Protein AF-A0A848HUZ3-F1 (afdb_monomer_lite)

Secondary structure (DSSP, 8-state):
--HHHHHHHHHHHHHHHHHHHHHHHHHHHHHHHHHHHHHHHHHHHHHHHHHHHTT-GGGGSHHHHHHHHHHHHHHHHHH-HHHHHHHHHHHHTT--

Structure (mmCIF, N/CA/C/O backbone):
data_AF-A0A848HUZ3-F1
#
_entry.id   AF-A0A848HUZ3-F1
#
loop_
_atom_site.group_PDB
_atom_site.id
_atom_site.type_symbol
_atom_site.label_atom_id
_atom_site.label_alt_id
_atom_site.label_comp_id
_atom_site.label_asym_id
_atom_site.label_entity_id
_atom_site.label_seq_id
_atom_site.pdbx_PDB_ins_code
_atom_site.Cartn_x
_atom_site.Cartn_y
_atom_site.Cartn_z
_atom_site.occupancy
_atom_site.B_iso_or_equiv
_atom_site.auth_seq_id
_atom_site.auth_comp_id
_atom_site.auth_asym_id
_atom_site.auth_atom_id
_atom_site.pdbx_PDB_model_num
ATOM 1 N N . MET A 1 1 ? 30.310 -0.287 -43.121 1.00 52.06 1 MET A N 1
ATOM 2 C CA . MET A 1 1 ? 29.769 -0.416 -41.751 1.00 52.06 1 MET A CA 1
ATOM 3 C C . MET A 1 1 ? 29.349 -1.867 -41.580 1.00 52.06 1 MET A C 1
ATOM 5 O O . MET A 1 1 ? 28.521 -2.329 -42.356 1.00 52.06 1 MET A O 1
ATOM 9 N N . ASP A 1 2 ? 30.030 -2.614 -40.712 1.00 56.91 2 ASP A N 1
ATOM 10 C CA . ASP A 1 2 ? 29.907 -4.074 -40.636 1.00 56.91 2 ASP A CA 1
ATOM 11 C C . ASP A 1 2 ? 28.631 -4.488 -39.872 1.00 56.91 2 ASP A C 1
ATOM 13 O O . ASP A 1 2 ? 28.243 -3.863 -38.882 1.00 56.91 2 ASP A O 1
ATOM 17 N N . LYS A 1 3 ? 27.944 -5.535 -40.348 1.00 56.59 3 LYS A N 1
ATOM 18 C CA . LYS A 1 3 ? 26.661 -6.019 -39.791 1.00 56.59 3 LYS A CA 1
ATOM 19 C C . LYS A 1 3 ? 26.795 -6.496 -38.339 1.00 56.59 3 LYS A C 1
ATOM 21 O O . LYS A 1 3 ? 25.800 -6.578 -37.622 1.00 56.59 3 LYS A O 1
ATOM 26 N N . SER A 1 4 ? 28.009 -6.838 -37.915 1.00 58.47 4 SER A N 1
ATOM 27 C CA . SER A 1 4 ? 28.359 -7.218 -36.543 1.00 58.47 4 SER A CA 1
ATOM 28 C C . SER A 1 4 ? 28.236 -6.034 -35.572 1.00 58.47 4 SER A C 1
ATOM 30 O O . SER A 1 4 ? 27.644 -6.164 -34.500 1.00 58.47 4 SER A O 1
ATOM 32 N N . THR A 1 5 ? 28.700 -4.851 -35.982 1.00 60.59 5 THR A N 1
ATOM 33 C CA . THR A 1 5 ? 28.700 -3.624 -35.175 1.00 60.59 5 THR A CA 1
ATOM 34 C C . THR A 1 5 ? 27.287 -3.065 -34.992 1.00 60.59 5 THR A C 1
ATOM 36 O O . THR A 1 5 ? 26.942 -2.614 -33.903 1.00 60.59 5 THR A O 1
ATOM 39 N N . SER A 1 6 ? 26.428 -3.166 -36.016 1.00 61.56 6 SER A N 1
ATOM 40 C CA . SER A 1 6 ? 25.029 -2.719 -35.912 1.00 61.56 6 SER A CA 1
ATOM 41 C C . SER A 1 6 ? 24.185 -3.613 -34.995 1.00 61.56 6 SER A C 1
ATOM 43 O O . SER A 1 6 ? 23.269 -3.129 -34.337 1.00 61.56 6 SER A O 1
ATOM 45 N N . LYS A 1 7 ? 24.492 -4.917 -34.921 1.00 63.53 7 LYS A N 1
ATOM 46 C CA . LYS A 1 7 ? 23.813 -5.858 -34.015 1.00 63.53 7 LYS A CA 1
ATOM 47 C C . LYS A 1 7 ? 24.213 -5.655 -32.556 1.00 63.53 7 LYS A C 1
ATOM 49 O O . LYS A 1 7 ? 23.359 -5.786 -31.687 1.00 63.53 7 LYS A O 1
ATOM 54 N N . LEU A 1 8 ? 25.478 -5.325 -32.294 1.00 63.03 8 LEU A N 1
ATOM 55 C CA . LEU A 1 8 ? 25.966 -5.003 -30.949 1.00 63.03 8 LEU A CA 1
ATOM 56 C C . LEU A 1 8 ? 25.390 -3.679 -30.434 1.00 63.03 8 LEU A C 1
ATOM 58 O O . LEU A 1 8 ? 24.941 -3.633 -29.294 1.00 63.03 8 LEU A O 1
ATOM 62 N N . ALA A 1 9 ? 25.311 -2.648 -31.282 1.00 66.38 9 ALA A N 1
ATOM 63 C CA . ALA A 1 9 ? 24.636 -1.393 -30.940 1.00 66.38 9 ALA A CA 1
ATOM 64 C C . ALA A 1 9 ? 23.142 -1.615 -30.637 1.00 66.38 9 ALA A C 1
ATOM 66 O O . ALA A 1 9 ? 22.664 -1.234 -29.574 1.00 66.38 9 ALA A O 1
ATOM 67 N N . ALA A 1 10 ? 22.433 -2.360 -31.494 1.00 66.69 10 ALA A N 1
ATOM 68 C CA . ALA A 1 10 ? 21.025 -2.698 -31.270 1.00 66.69 10 ALA A CA 1
ATOM 69 C C . ALA A 1 10 ? 20.790 -3.584 -30.029 1.00 66.69 10 ALA A C 1
ATOM 71 O O . ALA A 1 10 ? 19.712 -3.552 -29.440 1.00 66.69 10 ALA A O 1
ATOM 72 N N . ALA A 1 11 ? 21.767 -4.407 -29.633 1.00 68.69 11 ALA A N 1
ATOM 73 C CA . ALA A 1 11 ? 21.701 -5.187 -28.398 1.00 68.69 11 ALA A CA 1
ATOM 74 C C . ALA A 1 11 ? 21.959 -4.320 -27.153 1.00 68.69 11 ALA A C 1
ATOM 76 O O . ALA A 1 11 ? 21.312 -4.535 -26.130 1.00 68.69 11 ALA A O 1
ATOM 77 N N . GLY A 1 12 ? 22.861 -3.338 -27.252 1.00 71.88 12 GLY A N 1
ATOM 78 C CA . GLY A 1 12 ? 23.131 -2.351 -26.206 1.00 71.88 12 GLY A CA 1
ATOM 79 C C . GLY A 1 12 ? 21.923 -1.464 -25.912 1.00 71.88 12 GLY A C 1
ATOM 80 O O . GLY A 1 12 ? 21.539 -1.343 -24.751 1.00 71.88 12 GLY A O 1
ATOM 81 N N . ASP A 1 13 ? 21.262 -0.950 -26.951 1.00 71.94 13 ASP A N 1
ATOM 82 C CA . ASP A 1 13 ? 20.054 -0.125 -26.803 1.00 71.94 13 ASP A CA 1
ATOM 83 C C . ASP A 1 13 ? 18.911 -0.913 -26.146 1.00 71.94 13 ASP A C 1
ATOM 85 O O . ASP A 1 13 ? 18.292 -0.455 -25.190 1.00 71.94 13 ASP A O 1
ATOM 89 N N . ARG A 1 14 ? 18.705 -2.175 -26.549 1.00 73.44 14 ARG A N 1
ATOM 90 C CA . ARG A 1 14 ? 17.700 -3.051 -25.917 1.00 73.44 14 ARG A CA 1
ATOM 91 C C . ARG A 1 14 ? 18.004 -3.364 -24.453 1.00 73.44 14 ARG A C 1
ATOM 93 O O . ARG A 1 14 ? 17.079 -3.556 -23.665 1.00 73.44 14 ARG A O 1
ATOM 100 N N . ALA A 1 15 ? 19.281 -3.484 -24.091 1.00 75.12 15 ALA A N 1
ATOM 101 C CA . ALA A 1 15 ? 19.688 -3.720 -22.710 1.00 75.12 15 ALA A CA 1
ATOM 102 C C . ALA A 1 15 ? 19.494 -2.462 -21.851 1.00 75.12 15 ALA A C 1
ATOM 104 O O . ALA A 1 15 ? 19.022 -2.573 -20.719 1.00 75.12 15 ALA A O 1
ATOM 105 N N . ALA A 1 16 ? 19.790 -1.280 -22.398 1.00 76.38 16 ALA A N 1
ATOM 106 C CA . ALA A 1 16 ? 19.515 -0.001 -21.752 1.00 76.38 16 ALA A CA 1
ATOM 107 C C . ALA A 1 16 ? 18.008 0.182 -21.501 1.00 76.38 16 ALA A C 1
ATOM 109 O O . ALA A 1 16 ? 17.614 0.421 -20.358 1.00 76.38 16 ALA A O 1
ATOM 110 N N . ASP A 1 17 ? 17.171 -0.086 -22.507 1.00 76.50 17 ASP A N 1
ATOM 111 C CA . ASP A 1 17 ? 15.710 -0.052 -22.375 1.00 76.50 17 ASP A CA 1
ATOM 112 C C . ASP A 1 17 ? 15.205 -1.036 -21.311 1.00 76.50 17 ASP A C 1
ATOM 114 O O . ASP A 1 17 ? 14.323 -0.720 -20.512 1.00 76.50 17 ASP A O 1
ATOM 118 N N . ALA A 1 18 ? 15.757 -2.253 -21.263 1.00 76.62 18 ALA A N 1
ATOM 119 C CA . ALA A 1 18 ? 15.372 -3.258 -20.273 1.00 76.62 18 ALA A CA 1
ATOM 120 C C . ALA A 1 18 ? 15.717 -2.838 -18.835 1.00 76.62 18 ALA A C 1
ATOM 122 O O . ALA A 1 18 ? 14.924 -3.063 -17.917 1.00 76.62 18 ALA A O 1
ATOM 123 N N . ILE A 1 19 ? 16.875 -2.207 -18.636 1.00 80.19 19 ILE A N 1
ATOM 124 C CA . ILE A 1 19 ? 17.299 -1.685 -17.332 1.00 80.19 19 ILE A CA 1
ATOM 125 C C . ILE A 1 19 ? 16.411 -0.509 -16.919 1.00 80.19 19 ILE A C 1
ATOM 127 O O . ILE A 1 19 ? 15.982 -0.436 -15.765 1.00 80.19 19 ILE A O 1
ATOM 131 N N . GLU A 1 20 ? 16.084 0.381 -17.853 1.00 78.88 20 GLU A N 1
ATOM 132 C CA . GLU A 1 20 ? 15.205 1.517 -17.588 1.00 78.88 20 GLU A CA 1
ATOM 133 C C . GLU A 1 20 ? 13.780 1.060 -17.234 1.00 78.88 20 GLU A C 1
ATOM 135 O O . GLU A 1 20 ? 13.207 1.540 -16.251 1.00 78.88 20 GLU A O 1
ATOM 140 N N . ARG A 1 21 ? 13.259 0.028 -17.918 1.00 72.56 21 ARG A N 1
ATOM 141 C CA . ARG A 1 21 ? 11.995 -0.652 -17.567 1.00 72.56 21 ARG A CA 1
ATOM 142 C C . ARG A 1 21 ? 12.014 -1.201 -16.146 1.00 72.56 21 ARG A C 1
ATOM 144 O O . ARG A 1 21 ? 11.056 -1.014 -15.395 1.00 72.56 21 ARG A O 1
ATOM 151 N N . TRP A 1 22 ? 13.093 -1.884 -15.771 1.00 80.50 22 TRP A N 1
ATOM 152 C CA . TRP A 1 22 ? 13.207 -2.493 -14.448 1.00 80.50 22 TRP A CA 1
ATOM 153 C C . TRP A 1 22 ? 13.279 -1.429 -13.348 1.00 80.50 22 TRP A C 1
ATOM 155 O O . TRP A 1 22 ? 12.601 -1.539 -12.326 1.00 80.50 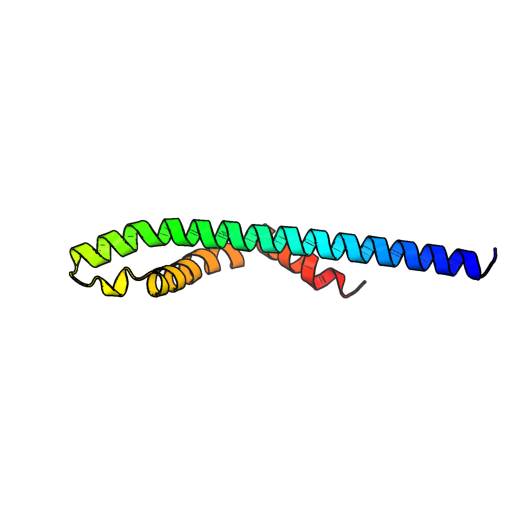22 TRP A O 1
ATOM 165 N N . LYS A 1 23 ? 14.015 -0.340 -13.597 1.00 81.19 23 LYS A N 1
ATOM 166 C CA . LYS A 1 23 ? 14.109 0.809 -12.692 1.00 81.19 23 LYS A CA 1
ATOM 167 C C . LYS A 1 23 ? 12.762 1.518 -12.522 1.00 81.19 23 LYS A C 1
ATOM 169 O O . LYS A 1 23 ? 12.365 1.784 -11.390 1.00 81.19 23 LYS A O 1
ATOM 174 N N . ALA A 1 24 ? 12.037 1.784 -13.609 1.00 77.88 24 ALA A N 1
ATOM 175 C CA . ALA A 1 24 ? 10.704 2.387 -13.551 1.00 77.88 24 ALA A CA 1
ATOM 176 C C . ALA A 1 24 ? 9.702 1.489 -12.803 1.00 77.88 24 ALA A C 1
ATOM 178 O O . ALA A 1 24 ? 8.960 1.968 -11.943 1.00 77.88 24 ALA A O 1
ATOM 179 N N . GLY A 1 25 ? 9.737 0.178 -13.064 1.00 78.56 25 GLY A N 1
ATOM 180 C CA . GLY A 1 25 ? 8.932 -0.809 -12.345 1.00 78.56 25 GLY A CA 1
ATOM 181 C C . GLY A 1 25 ? 9.233 -0.838 -10.846 1.00 78.56 25 GLY A C 1
ATOM 182 O O . GLY A 1 25 ? 8.310 -0.818 -10.036 1.00 78.56 25 GLY A O 1
ATOM 183 N N . MET A 1 26 ? 10.512 -0.803 -10.460 1.00 81.00 26 MET A N 1
ATOM 184 C CA . MET A 1 26 ? 10.923 -0.730 -9.056 1.00 81.00 26 MET A CA 1
ATOM 185 C C . MET A 1 26 ? 10.446 0.541 -8.354 1.00 81.00 26 MET A C 1
ATOM 187 O O . MET A 1 26 ? 9.981 0.470 -7.219 1.00 81.00 26 MET A O 1
ATOM 191 N N . VAL A 1 27 ? 10.547 1.699 -9.012 1.00 81.81 27 VAL A N 1
ATOM 192 C CA . VAL A 1 27 ? 10.081 2.976 -8.447 1.00 81.81 27 VAL A CA 1
ATOM 193 C C . VAL A 1 27 ? 8.568 2.949 -8.236 1.00 81.81 27 VAL A C 1
ATOM 195 O O . VAL A 1 27 ? 8.092 3.340 -7.171 1.00 81.81 27 VAL A O 1
ATOM 198 N N . PHE A 1 28 ? 7.813 2.431 -9.207 1.00 79.19 28 PHE A N 1
ATOM 199 C CA . PHE A 1 28 ? 6.366 2.275 -9.081 1.00 79.19 28 PHE A CA 1
ATOM 200 C C . PHE A 1 28 ? 5.985 1.317 -7.943 1.00 79.19 28 PHE A C 1
ATOM 202 O O . PHE A 1 28 ? 5.101 1.616 -7.141 1.00 79.19 28 PHE A O 1
ATOM 209 N N . LEU A 1 29 ? 6.691 0.194 -7.819 1.00 81.69 29 LEU A N 1
ATOM 210 C CA . LEU A 1 29 ? 6.449 -0.783 -6.759 1.00 81.69 29 LEU A CA 1
ATOM 211 C C . LEU A 1 29 ? 6.795 -0.210 -5.376 1.00 81.69 29 LEU A C 1
ATOM 213 O O . LEU A 1 29 ? 6.028 -0.379 -4.432 1.00 81.69 29 LEU A O 1
ATOM 217 N N . GLY A 1 30 ? 7.887 0.549 -5.271 1.00 82.06 30 GLY A N 1
ATOM 218 C CA . GLY A 1 30 ? 8.238 1.292 -4.061 1.00 82.06 30 GLY A CA 1
ATOM 219 C C . GLY A 1 30 ? 7.169 2.315 -3.671 1.00 82.06 30 GLY A C 1
ATOM 220 O O . GLY A 1 30 ? 6.778 2.376 -2.507 1.00 82.06 30 GLY A O 1
ATOM 221 N N . MET A 1 31 ? 6.631 3.061 -4.641 1.00 82.88 31 MET A N 1
AT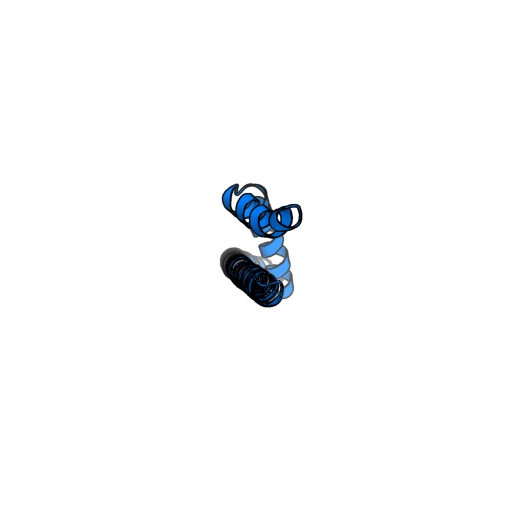OM 222 C CA . MET A 1 31 ? 5.521 3.990 -4.412 1.00 82.88 31 MET A CA 1
ATOM 223 C C . MET A 1 31 ? 4.283 3.261 -3.870 1.00 82.88 31 MET A C 1
ATOM 225 O O . MET A 1 31 ? 3.717 3.698 -2.871 1.00 82.88 31 MET A O 1
ATOM 229 N N . LEU A 1 32 ? 3.901 2.125 -4.464 1.00 81.88 32 LEU A N 1
ATOM 230 C CA . LEU A 1 32 ? 2.767 1.323 -3.991 1.00 81.88 32 LEU A CA 1
ATOM 231 C C . LEU A 1 32 ? 2.957 0.826 -2.556 1.00 81.88 32 LEU A C 1
ATOM 233 O O . LEU A 1 32 ? 2.022 0.903 -1.761 1.00 81.88 32 LEU A O 1
ATOM 237 N N . VAL A 1 33 ? 4.156 0.353 -2.209 1.00 84.06 33 VAL A N 1
ATOM 238 C CA . VAL A 1 33 ? 4.468 -0.109 -0.849 1.00 84.06 33 VAL A CA 1
ATOM 239 C C . VAL A 1 33 ? 4.350 1.037 0.153 1.00 84.06 33 VAL A C 1
ATOM 241 O O . VAL A 1 33 ? 3.684 0.885 1.175 1.00 84.06 33 VAL A O 1
ATOM 244 N N . VAL A 1 34 ? 4.941 2.198 -0.143 1.00 84.19 34 VAL A N 1
ATOM 245 C CA . VAL A 1 34 ? 4.891 3.364 0.751 1.00 84.19 34 VAL A CA 1
ATOM 246 C C . VAL A 1 34 ? 3.456 3.863 0.921 1.00 84.19 34 VAL A C 1
ATOM 248 O O . VAL A 1 34 ? 3.022 4.100 2.048 1.00 84.19 34 VAL A O 1
ATOM 251 N N . THR A 1 35 ? 2.691 3.980 -0.167 1.00 82.44 35 THR A N 1
ATOM 252 C CA . THR A 1 35 ? 1.288 4.409 -0.109 1.00 82.44 35 THR A CA 1
ATOM 253 C C . THR A 1 35 ? 0.416 3.401 0.639 1.00 82.44 35 THR A C 1
ATOM 255 O O . THR A 1 35 ? -0.380 3.802 1.486 1.00 82.44 35 THR A O 1
ATOM 258 N N . GLY A 1 36 ? 0.582 2.101 0.379 1.00 82.50 36 GLY A N 1
ATOM 259 C CA . GLY A 1 36 ? -0.152 1.044 1.075 1.00 82.50 36 GLY A CA 1
ATOM 260 C C . GLY A 1 36 ? 0.152 1.015 2.573 1.00 82.50 36 GLY A C 1
ATOM 261 O O . GLY A 1 36 ? -0.764 0.931 3.388 1.00 82.50 36 GLY A O 1
ATOM 262 N N . PHE A 1 37 ? 1.423 1.174 2.948 1.00 83.62 37 PHE A N 1
ATOM 263 C CA . PHE A 1 37 ? 1.840 1.230 4.347 1.00 83.62 37 PHE A CA 1
ATOM 264 C C . PHE A 1 37 ? 1.321 2.486 5.060 1.00 83.62 37 PHE A C 1
ATOM 266 O O . PHE A 1 37 ? 0.806 2.400 6.174 1.00 83.62 37 PHE A O 1
ATOM 273 N N . ALA A 1 38 ? 1.379 3.649 4.405 1.00 84.25 38 ALA A N 1
ATOM 274 C CA . ALA A 1 38 ? 0.819 4.884 4.945 1.00 84.25 38 ALA A CA 1
ATOM 275 C C . ALA A 1 38 ? -0.697 4.763 5.170 1.00 84.25 38 ALA A C 1
ATOM 277 O O . ALA A 1 38 ? -1.191 5.092 6.248 1.00 84.25 38 ALA A O 1
ATOM 278 N N . ALA A 1 39 ? -1.430 4.224 4.191 1.00 83.50 39 ALA A N 1
ATOM 279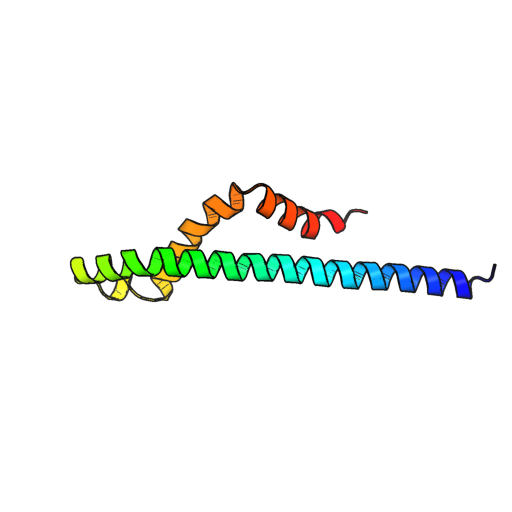 C CA . ALA A 1 39 ? -2.861 3.971 4.322 1.00 83.50 39 ALA A CA 1
ATOM 280 C C . ALA A 1 39 ? -3.172 2.968 5.442 1.00 83.50 39 ALA A C 1
ATOM 282 O O . ALA A 1 39 ? -4.152 3.141 6.163 1.00 83.50 39 ALA A O 1
ATOM 283 N N . PHE A 1 40 ? -2.325 1.950 5.624 1.00 85.38 40 PHE A N 1
ATOM 284 C CA . PHE A 1 40 ? -2.454 0.993 6.719 1.00 85.38 40 PHE A CA 1
ATOM 285 C C . PHE A 1 40 ? -2.310 1.665 8.083 1.00 85.38 40 PHE A C 1
ATOM 287 O O . PHE A 1 40 ? -3.169 1.468 8.935 1.00 85.38 40 PHE A O 1
ATOM 294 N N . ILE A 1 41 ? -1.293 2.506 8.291 1.00 85.75 41 ILE A N 1
ATOM 295 C CA . ILE A 1 41 ? -1.116 3.232 9.560 1.00 85.75 41 ILE A CA 1
ATOM 296 C C . ILE A 1 41 ? -2.305 4.159 9.836 1.00 85.75 41 ILE A C 1
ATOM 298 O O . ILE A 1 41 ? -2.835 4.168 10.949 1.00 85.75 41 ILE A O 1
ATOM 302 N N . VAL A 1 42 ? -2.743 4.910 8.822 1.00 85.94 42 VAL A N 1
ATOM 303 C CA . VAL A 1 42 ? -3.874 5.842 8.942 1.00 85.94 42 VAL A CA 1
ATOM 304 C C . VAL A 1 42 ? -5.175 5.104 9.265 1.00 85.94 42 VAL A C 1
ATOM 306 O O . VAL A 1 42 ? -5.962 5.608 10.060 1.00 85.94 42 VAL A O 1
ATOM 309 N N . ALA A 1 43 ? -5.391 3.906 8.714 1.00 84.19 43 ALA A N 1
ATOM 310 C CA . ALA A 1 43 ? -6.544 3.068 9.041 1.00 84.19 43 ALA A CA 1
ATOM 311 C C . ALA A 1 43 ? -6.406 2.377 10.412 1.00 84.19 43 ALA A C 1
ATOM 313 O O . ALA A 1 43 ? -7.385 2.253 11.147 1.00 84.19 43 ALA A O 1
ATOM 314 N N . ALA A 1 44 ? -5.199 1.951 10.789 1.00 84.69 44 ALA A N 1
ATOM 315 C CA . ALA A 1 44 ? -4.959 1.142 11.981 1.00 84.69 44 ALA A CA 1
ATOM 316 C C . ALA A 1 44 ? -5.361 1.856 13.274 1.00 84.69 44 ALA A C 1
ATOM 318 O O . ALA A 1 44 ? -5.984 1.247 14.141 1.00 84.69 44 ALA A O 1
ATOM 319 N N . ILE A 1 45 ? -5.017 3.138 13.411 1.00 86.38 45 ILE A N 1
ATOM 320 C CA . ILE A 1 45 ? -5.292 3.920 14.624 1.00 86.38 45 ILE A CA 1
ATOM 321 C C . ILE A 1 45 ? -6.808 4.020 14.903 1.00 86.38 45 ILE A C 1
ATOM 323 O O . ILE A 1 45 ? -7.241 3.546 15.956 1.00 86.38 45 ILE A O 1
ATOM 327 N N . PRO A 1 46 ? -7.644 4.570 13.998 1.00 86.88 46 PRO A N 1
ATOM 328 C CA . PRO A 1 46 ? -9.079 4.693 14.237 1.00 86.88 46 PRO A CA 1
ATOM 329 C C . PRO A 1 46 ? -9.784 3.337 14.334 1.00 86.88 46 PRO A C 1
ATOM 331 O O . PRO A 1 46 ? -10.667 3.189 15.173 1.00 86.88 46 PRO A O 1
ATOM 334 N N . VAL A 1 47 ? -9.384 2.330 13.547 1.00 87.06 47 VAL A N 1
ATOM 335 C CA . VAL A 1 47 ? -10.013 0.997 13.590 1.00 87.06 47 VAL A CA 1
ATOM 336 C C . VAL A 1 47 ? -9.729 0.291 14.914 1.00 87.06 47 VAL A C 1
ATOM 338 O O . VAL A 1 47 ? -10.645 -0.279 15.503 1.00 87.06 47 VAL A O 1
ATOM 341 N N . LYS A 1 48 ? -8.497 0.370 15.436 1.00 86.94 48 LYS A N 1
ATOM 342 C CA . LYS A 1 48 ? -8.167 -0.208 16.747 1.00 86.94 48 LYS A CA 1
ATOM 343 C C . LYS A 1 48 ? -8.898 0.502 17.883 1.00 86.94 48 LYS A C 1
ATOM 345 O O . LYS A 1 48 ? -9.418 -0.170 18.768 1.00 86.94 48 LYS A O 1
ATOM 350 N N . ILE A 1 49 ? -8.983 1.834 17.845 1.00 87.88 49 ILE A N 1
ATOM 351 C CA . ILE A 1 49 ? -9.752 2.605 18.835 1.00 87.88 49 ILE A CA 1
ATOM 352 C C . ILE A 1 49 ? -11.227 2.199 18.785 1.00 87.88 49 ILE A C 1
ATOM 354 O O . ILE A 1 49 ? -11.814 1.886 19.819 1.00 87.88 49 ILE A O 1
ATOM 358 N N . LEU A 1 50 ? -11.814 2.148 17.587 1.00 88.06 50 LEU A N 1
ATOM 359 C CA . LEU A 1 50 ? -13.205 1.756 17.400 1.00 88.06 50 LEU A CA 1
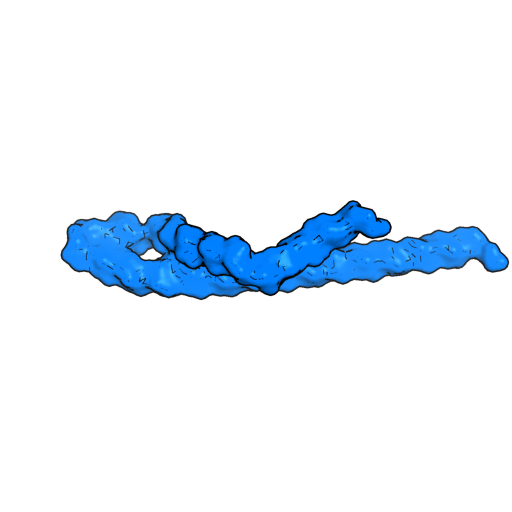ATOM 360 C C . LEU A 1 50 ? -13.454 0.343 17.931 1.00 88.06 50 LEU A C 1
ATOM 362 O O . LEU A 1 50 ? -14.364 0.166 18.731 1.00 88.06 50 LEU A O 1
ATOM 366 N N . ALA A 1 51 ? -12.618 -0.629 17.557 1.00 88.88 51 ALA A N 1
ATOM 367 C CA . ALA A 1 51 ? -12.725 -2.024 17.983 1.00 88.88 51 ALA A CA 1
ATOM 368 C C . ALA A 1 51 ? -12.744 -2.180 19.513 1.00 88.88 51 ALA A C 1
ATOM 370 O O . ALA A 1 51 ? -13.506 -2.994 20.037 1.00 88.88 51 ALA A O 1
ATOM 371 N N . VAL A 1 52 ? -11.952 -1.373 20.227 1.00 89.50 52 VAL A N 1
ATOM 372 C CA . VAL A 1 52 ? -11.960 -1.327 21.696 1.00 89.50 52 VAL A CA 1
ATOM 373 C C . VAL A 1 52 ? -13.265 -0.727 22.222 1.00 89.50 52 VAL A C 1
ATOM 375 O O . VAL A 1 52 ? -13.877 -1.307 23.116 1.00 89.50 52 VAL A O 1
ATOM 378 N N . LEU A 1 53 ? -13.725 0.392 21.655 1.00 91.56 53 LEU A N 1
ATOM 379 C CA . LEU A 1 53 ? -14.935 1.092 22.107 1.00 91.56 53 LEU A CA 1
ATOM 380 C C . LEU A 1 53 ? -16.216 0.260 21.953 1.00 91.56 53 LEU A C 1
ATOM 382 O O . LEU A 1 53 ? -17.106 0.365 22.792 1.00 91.56 53 LEU A O 1
ATOM 386 N N . ILE A 1 54 ? -16.315 -0.566 20.909 1.00 92.25 54 ILE A N 1
ATOM 387 C CA . ILE A 1 54 ? -17.499 -1.408 20.655 1.00 92.25 54 ILE A CA 1
ATOM 388 C C . ILE A 1 54 ? -17.351 -2.845 21.176 1.00 92.25 54 ILE A C 1
ATOM 390 O O . ILE A 1 54 ? -18.213 -3.681 20.913 1.00 92.25 54 ILE A O 1
ATOM 394 N N . GLY A 1 55 ? -16.259 -3.158 21.886 1.00 87.56 55 GLY A N 1
ATOM 395 C CA . GLY A 1 55 ? -16.007 -4.501 22.422 1.00 87.56 55 GLY A CA 1
ATOM 396 C C . GLY A 1 55 ? -15.831 -5.582 21.347 1.00 87.56 55 GLY A C 1
ATOM 397 O O . GLY A 1 55 ? -16.069 -6.758 21.613 1.00 87.56 55 GLY A O 1
ATOM 398 N N . ALA A 1 56 ? -15.419 -5.202 20.134 1.00 86.69 56 ALA A N 1
ATOM 399 C CA . ALA A 1 56 ? -15.266 -6.087 18.980 1.00 86.69 56 ALA A CA 1
ATOM 400 C C . ALA A 1 56 ? -13.793 -6.146 18.528 1.00 86.69 56 ALA A C 1
ATOM 402 O O . ALA A 1 56 ? -13.446 -5.625 17.465 1.00 86.69 56 ALA A O 1
ATOM 403 N N . PRO A 1 57 ? -12.899 -6.792 19.302 1.00 81.44 57 PRO A N 1
ATOM 404 C CA . PRO A 1 57 ? -11.460 -6.804 19.026 1.00 81.44 57 PRO A CA 1
ATOM 405 C C . PRO A 1 57 ? -11.105 -7.477 17.694 1.00 81.44 57 PRO A C 1
ATOM 407 O O . PRO A 1 57 ? -10.090 -7.134 17.093 1.00 81.44 57 PRO A O 1
ATOM 410 N N . TYR A 1 58 ? -11.958 -8.378 17.192 1.00 83.12 58 TYR A N 1
ATOM 411 C CA . TYR A 1 58 ? -11.778 -9.019 15.888 1.00 83.12 58 TYR A CA 1
ATOM 412 C C . TYR A 1 58 ? -11.783 -8.013 14.724 1.00 83.12 58 TYR A C 1
ATOM 414 O O . TYR A 1 58 ? -11.128 -8.254 13.717 1.00 83.12 58 TYR A O 1
ATOM 422 N N . LEU A 1 59 ? -12.456 -6.862 14.858 1.00 80.25 59 LEU A N 1
ATOM 423 C CA . LEU A 1 59 ? -12.440 -5.796 13.845 1.00 80.25 59 LEU A CA 1
ATOM 424 C C . LEU A 1 59 ? -11.108 -5.036 13.812 1.00 80.25 59 LEU A C 1
ATOM 426 O O . LEU A 1 59 ? -10.757 -4.464 12.787 1.00 80.25 59 LEU A O 1
ATOM 430 N N . GLY A 1 60 ? -10.349 -5.064 14.911 1.00 81.56 60 GLY A N 1
ATOM 431 C CA . GLY A 1 60 ? -9.004 -4.498 15.010 1.00 81.56 60 GLY A CA 1
ATOM 432 C C . GLY A 1 60 ? -7.892 -5.433 14.528 1.00 81.56 60 GLY A C 1
ATOM 433 O O . GLY A 1 60 ? -6.719 -5.116 14.743 1.00 81.56 60 GLY A O 1
ATOM 434 N N . SER A 1 61 ? -8.235 -6.580 13.927 1.00 85.88 61 SER A N 1
ATOM 435 C CA . SER A 1 61 ? -7.254 -7.506 13.358 1.00 85.88 61 SER A CA 1
ATOM 436 C C . SER A 1 61 ? -6.508 -6.869 12.185 1.00 85.88 61 SER A C 1
ATOM 438 O O . SER A 1 61 ? -7.034 -6.013 11.470 1.00 85.88 61 SER A O 1
ATOM 440 N N . GLU A 1 62 ? -5.265 -7.296 11.970 1.00 82.56 62 GLU A N 1
ATOM 441 C CA . GLU A 1 62 ? -4.426 -6.784 10.881 1.00 82.56 62 GLU A CA 1
ATOM 442 C C . GLU A 1 62 ? -5.056 -7.030 9.506 1.00 82.56 62 GLU A C 1
ATOM 444 O O . GLU A 1 62 ? -4.970 -6.173 8.632 1.00 82.56 62 GLU A O 1
ATOM 449 N N . GLU A 1 63 ? -5.763 -8.149 9.345 1.00 84.19 63 GLU A N 1
ATOM 450 C CA . GLU A 1 63 ? -6.502 -8.498 8.131 1.00 84.19 63 GLU A CA 1
ATOM 451 C C . GLU A 1 63 ? -7.612 -7.481 7.833 1.00 84.19 63 GLU A C 1
ATOM 453 O O . GLU A 1 63 ? -7.692 -6.951 6.725 1.00 84.19 63 GLU A O 1
ATOM 458 N N . ASN A 1 64 ? -8.430 -7.136 8.833 1.00 84.25 64 ASN A N 1
ATOM 459 C CA . ASN A 1 64 ? -9.509 -6.162 8.665 1.00 84.25 64 ASN A CA 1
ATOM 460 C C . ASN A 1 64 ? -8.963 -4.752 8.411 1.00 84.25 64 ASN A C 1
ATOM 462 O O . ASN A 1 64 ? -9.476 -4.026 7.557 1.00 84.25 64 ASN A O 1
ATOM 466 N N . ILE A 1 65 ? -7.877 -4.379 9.091 1.00 85.94 65 ILE A N 1
ATOM 467 C CA . ILE A 1 65 ? -7.198 -3.099 8.863 1.00 85.94 65 ILE A CA 1
ATOM 468 C C . ILE A 1 65 ? -6.602 -3.042 7.450 1.00 85.94 65 ILE A C 1
ATOM 470 O O . ILE A 1 65 ? -6.711 -2.007 6.796 1.00 85.94 65 ILE A O 1
ATOM 474 N N . ALA A 1 66 ? -6.020 -4.137 6.953 1.00 83.56 66 ALA A N 1
ATOM 475 C CA . ALA A 1 66 ? -5.483 -4.216 5.596 1.00 83.56 66 ALA A CA 1
ATOM 476 C C . ALA A 1 66 ? -6.577 -4.071 4.530 1.00 83.56 66 ALA A C 1
ATOM 478 O O . ALA A 1 66 ? -6.383 -3.395 3.522 1.00 83.56 66 ALA A O 1
ATOM 479 N N . VAL A 1 67 ? -7.760 -4.643 4.756 1.00 84.31 67 VAL A N 1
ATOM 480 C CA . VAL A 1 67 ? -8.900 -4.456 3.849 1.00 84.31 67 VAL A CA 1
ATOM 481 C C . VAL A 1 67 ? -9.353 -2.990 3.846 1.00 84.31 67 VAL A C 1
ATOM 483 O O . VAL A 1 67 ? -9.513 -2.390 2.783 1.00 84.31 67 VAL A O 1
ATOM 486 N N . ILE A 1 68 ? -9.500 -2.374 5.021 1.00 83.69 68 ILE A N 1
ATOM 487 C CA . ILE A 1 68 ? -9.911 -0.965 5.151 1.00 83.69 68 ILE A CA 1
ATOM 488 C C . ILE A 1 68 ? -8.866 -0.017 4.543 1.00 83.69 68 ILE A C 1
ATOM 490 O O . ILE A 1 68 ? -9.222 0.973 3.894 1.00 83.69 68 ILE A O 1
ATOM 494 N N . SER A 1 69 ? -7.576 -0.313 4.699 1.00 82.31 69 SER A N 1
ATOM 495 C CA . SER A 1 69 ? -6.507 0.504 4.128 1.00 82.31 69 SER A CA 1
ATOM 496 C C . SER A 1 69 ? -6.511 0.473 2.602 1.00 82.31 69 SER A C 1
ATOM 498 O O . SER A 1 69 ? -6.316 1.519 1.985 1.00 82.31 69 SER A O 1
ATOM 500 N N . VAL A 1 70 ? -6.838 -0.669 1.985 1.00 81.38 70 VAL A N 1
ATOM 501 C CA . VAL A 1 70 ? -7.052 -0.766 0.533 1.00 81.38 70 VAL A CA 1
ATOM 502 C C . VAL A 1 70 ? -8.186 0.157 0.099 1.00 81.38 70 VAL A C 1
ATOM 504 O O . VAL A 1 70 ? -7.979 0.963 -0.804 1.00 81.38 70 VAL A O 1
ATOM 507 N N . PHE A 1 71 ? -9.343 0.129 0.770 1.00 79.50 71 PHE A N 1
ATOM 508 C CA . PHE A 1 71 ? -10.463 1.034 0.459 1.00 79.50 71 PHE A CA 1
ATOM 509 C C . PHE A 1 71 ? -10.133 2.516 0.668 1.00 79.50 71 PHE A C 1
ATOM 511 O O . PHE A 1 71 ? -10.722 3.374 0.016 1.00 79.50 71 PHE A O 1
ATOM 518 N N . THR A 1 72 ? -9.176 2.819 1.541 1.00 76.88 72 THR A N 1
ATOM 519 C CA . THR A 1 72 ? -8.723 4.190 1.807 1.00 76.88 72 THR A CA 1
ATOM 520 C C . THR A 1 72 ? -7.693 4.656 0.771 1.00 76.88 72 THR A C 1
ATOM 522 O O . THR A 1 72 ? -7.714 5.808 0.341 1.00 76.88 72 THR A O 1
ATOM 525 N N . ALA A 1 73 ? -6.809 3.760 0.323 1.00 77.00 73 ALA A N 1
ATOM 526 C CA . ALA A 1 73 ? -5.761 4.052 -0.653 1.00 77.00 73 ALA A CA 1
ATOM 527 C C . ALA A 1 73 ? -6.270 4.053 -2.102 1.00 77.00 73 ALA A C 1
ATOM 529 O O . ALA A 1 73 ? -5.789 4.842 -2.918 1.00 77.00 73 ALA A O 1
ATOM 530 N N . LEU A 1 74 ? -7.236 3.185 -2.437 1.00 76.62 74 LEU A N 1
ATOM 531 C CA . LEU A 1 74 ? -7.735 3.010 -3.807 1.00 76.62 74 LEU A CA 1
ATOM 532 C C . LEU A 1 74 ? -8.272 4.313 -4.420 1.00 76.62 74 LEU A C 1
ATOM 534 O O . LEU A 1 74 ? -7.883 4.635 -5.543 1.00 76.62 74 LEU A O 1
ATOM 538 N N . PRO A 1 75 ? -9.121 5.098 -3.724 1.00 79.50 75 PRO A N 1
ATOM 539 C CA . PRO A 1 75 ? -9.634 6.351 -4.265 1.00 79.50 75 PRO A CA 1
ATOM 540 C C . PRO A 1 75 ? -8.517 7.345 -4.583 1.00 79.50 75 PRO A C 1
ATOM 542 O O . PRO A 1 75 ? -8.552 7.991 -5.629 1.00 79.50 75 PRO A O 1
ATOM 545 N N . TRP A 1 76 ? -7.492 7.437 -3.730 1.00 77.19 76 TRP A N 1
ATOM 546 C CA . TRP A 1 76 ? -6.329 8.285 -3.988 1.00 77.19 76 TRP A CA 1
ATOM 547 C C . TRP A 1 76 ? -5.511 7.778 -5.179 1.00 77.19 76 TRP A C 1
ATOM 549 O O . TRP A 1 76 ? -5.147 8.567 -6.042 1.00 77.19 76 TRP A O 1
ATOM 559 N N . LEU A 1 77 ? -5.281 6.467 -5.288 1.00 73.56 77 LEU A N 1
ATOM 560 C CA . LEU A 1 77 ? -4.571 5.869 -6.425 1.00 73.56 77 LEU A CA 1
ATOM 561 C C . LEU A 1 77 ? -5.289 6.110 -7.762 1.00 73.56 77 LEU A C 1
ATOM 563 O O . LEU A 1 77 ? -4.628 6.356 -8.768 1.00 73.56 77 LEU A O 1
ATOM 567 N N . ILE A 1 78 ? -6.625 6.075 -7.776 1.00 74.56 78 ILE A N 1
ATOM 568 C CA . ILE A 1 78 ? -7.436 6.311 -8.983 1.00 74.56 78 ILE A CA 1
ATOM 569 C C . ILE A 1 78 ? -7.482 7.800 -9.349 1.00 74.56 78 ILE A C 1
ATOM 571 O O . ILE A 1 78 ? -7.462 8.155 -10.527 1.00 74.56 78 ILE A O 1
ATOM 575 N N . THR A 1 79 ? -7.561 8.685 -8.354 1.00 75.81 79 THR A N 1
ATOM 576 C CA . THR A 1 79 ? -7.707 10.134 -8.579 1.00 75.81 79 THR A CA 1
ATOM 577 C C . THR A 1 79 ? -6.375 10.856 -8.761 1.00 75.81 79 THR A C 1
ATOM 579 O O . THR A 1 79 ? -6.334 11.934 -9.362 1.00 75.81 79 THR A O 1
ATOM 582 N N . ASN A 1 80 ? -5.270 10.273 -8.291 1.00 76.88 80 ASN A N 1
ATOM 583 C CA . ASN A 1 80 ? -3.953 10.866 -8.422 1.00 76.88 80 ASN A CA 1
ATOM 584 C C . ASN A 1 80 ? -3.416 10.701 -9.854 1.00 76.88 80 ASN A C 1
ATOM 586 O O . ASN A 1 80 ? -3.041 9.614 -10.302 1.00 76.88 80 ASN A O 1
ATOM 590 N N . LYS A 1 81 ? -3.332 11.830 -10.565 1.00 74.88 81 LYS A N 1
ATOM 591 C CA . LYS A 1 81 ? -2.815 11.908 -11.937 1.00 74.88 81 LYS A CA 1
ATOM 592 C C . LYS A 1 81 ? -1.370 11.423 -12.050 1.00 74.88 81 LYS A C 1
ATOM 594 O O . LYS A 1 81 ? -1.022 10.866 -13.088 1.00 74.88 81 LYS A O 1
ATOM 599 N N . ASP A 1 82 ? -0.560 11.588 -11.009 1.00 72.56 82 ASP A N 1
ATOM 600 C CA . ASP A 1 82 ? 0.832 11.140 -10.988 1.00 72.56 82 ASP A CA 1
ATOM 601 C C . ASP A 1 82 ? 0.928 9.625 -10.805 1.00 72.56 82 ASP A C 1
ATOM 603 O O . ASP A 1 82 ? 1.723 8.986 -11.489 1.00 72.56 82 ASP A O 1
ATOM 607 N N . ALA A 1 83 ? 0.052 9.026 -9.990 1.00 67.94 83 ALA A N 1
ATOM 608 C CA . ALA A 1 83 ? -0.059 7.570 -9.879 1.00 67.94 83 ALA A CA 1
ATOM 609 C C . ALA A 1 83 ? -0.540 6.947 -11.203 1.00 67.94 83 ALA A C 1
ATOM 611 O O . ALA A 1 83 ? 0.042 5.977 -11.688 1.00 67.94 83 ALA A O 1
ATOM 612 N N . GLY A 1 84 ? -1.543 7.554 -11.846 1.00 70.00 84 GLY A N 1
ATOM 613 C CA . GLY A 1 84 ? -2.032 7.129 -13.160 1.00 70.00 84 GLY A CA 1
ATOM 614 C C . GLY A 1 84 ? -1.039 7.365 -14.305 1.00 70.00 84 GLY A C 1
ATOM 615 O O . GLY A 1 84 ? -1.038 6.611 -15.280 1.00 70.00 84 GLY A O 1
ATOM 616 N N . ARG A 1 85 ? -0.185 8.394 -14.212 1.00 70.12 85 ARG A N 1
ATOM 617 C CA . ARG A 1 85 ? 0.917 8.634 -15.155 1.00 70.12 85 ARG A CA 1
ATOM 618 C C . ARG A 1 85 ? 2.044 7.633 -14.932 1.00 70.12 85 ARG A C 1
ATOM 620 O O . ARG A 1 85 ? 2.499 7.066 -15.909 1.00 70.12 85 ARG A O 1
ATOM 627 N N . ALA A 1 86 ? 2.438 7.361 -13.689 1.00 67.94 86 ALA A N 1
ATOM 628 C CA . ALA A 1 86 ? 3.444 6.350 -13.367 1.00 67.94 86 ALA A CA 1
ATOM 629 C C . ALA A 1 86 ? 3.008 4.951 -13.830 1.00 67.94 86 ALA A C 1
ATOM 631 O O . ALA A 1 86 ? 3.789 4.240 -14.458 1.00 67.94 86 ALA A O 1
ATOM 632 N N . LEU A 1 87 ? 1.736 4.595 -13.615 1.00 69.25 87 LEU A N 1
ATOM 633 C CA . LEU A 1 87 ? 1.159 3.348 -14.114 1.00 69.25 87 LEU A CA 1
ATOM 634 C C . LEU A 1 87 ? 1.173 3.289 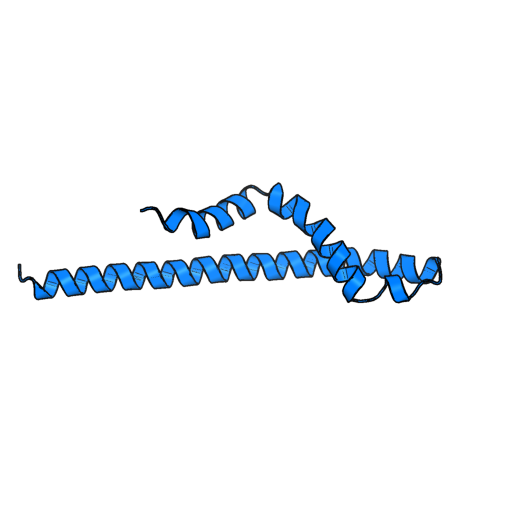-15.649 1.00 69.25 87 LEU A C 1
ATOM 636 O O . LEU A 1 87 ? 1.573 2.277 -16.216 1.00 69.25 87 LEU A O 1
ATOM 640 N N . ARG A 1 88 ? 0.798 4.377 -16.336 1.00 70.50 88 ARG A N 1
ATOM 641 C CA . ARG A 1 88 ? 0.892 4.457 -17.803 1.00 70.50 88 ARG A CA 1
ATOM 642 C C . ARG A 1 88 ? 2.323 4.411 -18.309 1.00 70.50 88 ARG A C 1
ATOM 644 O O . ARG A 1 88 ? 2.570 3.696 -19.258 1.00 70.50 88 ARG A O 1
ATOM 651 N N . THR A 1 89 ? 3.287 5.064 -17.674 1.00 68.38 89 THR A N 1
ATOM 652 C CA . THR A 1 89 ? 4.699 4.950 -18.071 1.00 68.38 89 THR A CA 1
ATOM 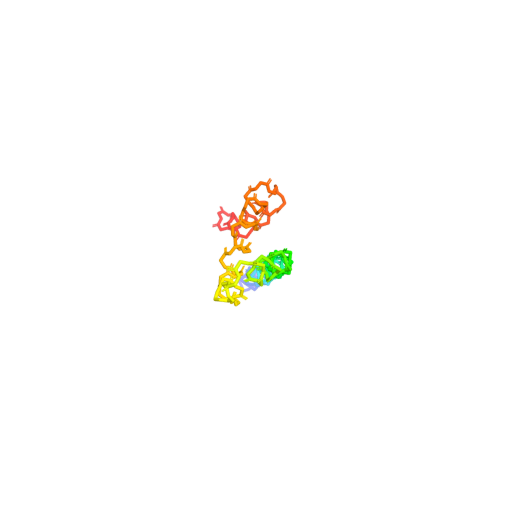653 C C . THR A 1 89 ? 5.188 3.502 -17.991 1.00 68.38 89 THR A C 1
ATOM 655 O O . THR A 1 89 ? 5.955 3.068 -18.843 1.00 68.38 89 THR A O 1
ATOM 658 N N . VAL A 1 90 ? 4.707 2.726 -17.016 1.00 65.25 90 VAL A N 1
ATOM 659 C CA . VAL A 1 90 ? 5.006 1.290 -16.907 1.00 65.25 90 VAL A CA 1
ATOM 660 C C . VAL A 1 90 ? 4.242 0.450 -17.952 1.00 65.25 90 VAL A C 1
ATOM 662 O O . VAL A 1 90 ? 4.770 -0.560 -18.419 1.00 65.25 90 VAL A O 1
ATOM 665 N N . LEU A 1 91 ? 3.018 0.842 -18.335 1.00 67.75 91 LEU A N 1
ATOM 666 C CA . LEU A 1 91 ? 2.142 0.086 -19.249 1.00 67.75 91 LEU A CA 1
ATOM 667 C C . LEU A 1 91 ? 2.290 0.454 -20.745 1.00 67.75 91 LEU A C 1
ATOM 669 O O . LEU A 1 91 ? 2.362 -0.451 -21.575 1.00 67.75 91 LEU A O 1
ATOM 673 N N . ASP A 1 92 ? 2.346 1.742 -21.095 1.00 63.09 92 ASP A N 1
ATOM 674 C CA . ASP A 1 92 ? 2.377 2.290 -22.466 1.00 63.09 92 ASP A CA 1
ATOM 675 C C . ASP A 1 92 ? 3.752 2.173 -23.143 1.00 63.09 92 ASP A C 1
ATOM 677 O O . ASP A 1 92 ? 3.824 2.154 -24.370 1.00 63.09 92 ASP A O 1
ATOM 681 N N . TYR A 1 93 ? 4.847 1.963 -22.399 1.00 51.06 93 TYR A N 1
ATOM 682 C CA . TYR A 1 93 ? 6.161 1.633 -22.991 1.00 51.06 93 TYR A CA 1
ATOM 683 C C . TYR A 1 93 ? 6.188 0.260 -23.708 1.00 51.06 93 TYR A C 1
ATOM 685 O O . TYR A 1 93 ? 7.239 -0.198 -24.154 1.00 51.06 93 TYR A O 1
ATOM 693 N N . ARG A 1 94 ? 5.040 -0.432 -23.802 1.00 49.28 94 ARG A N 1
ATOM 694 C CA . ARG A 1 94 ? 4.835 -1.651 -24.600 1.00 49.28 94 ARG A CA 1
ATOM 695 C C . ARG A 1 94 ? 4.442 -1.393 -26.064 1.00 49.28 94 ARG A C 1
ATOM 697 O O . ARG A 1 94 ? 4.354 -2.375 -26.798 1.00 49.28 94 ARG A O 1
ATOM 704 N N . GLN A 1 95 ? 4.153 -0.154 -26.481 1.00 42.16 95 GLN A N 1
ATOM 705 C CA . GLN A 1 95 ? 3.637 0.137 -27.836 1.00 42.16 95 GLN A CA 1
ATOM 706 C C . GLN A 1 95 ? 4.557 0.968 -28.751 1.00 42.16 95 GLN A C 1
ATOM 708 O O . GLN A 1 95 ? 4.152 1.270 -29.873 1.00 42.16 95 GLN A O 1
ATOM 713 N N . GLN A 1 96 ? 5.778 1.300 -28.327 1.00 41.09 96 GLN A N 1
ATOM 714 C CA . GLN A 1 96 ? 6.828 1.863 -29.194 1.00 41.09 96 GLN A CA 1
ATOM 715 C C . GLN A 1 96 ? 7.986 0.874 -29.311 1.00 41.09 96 GLN A C 1
ATOM 717 O O . GLN A 1 96 ? 8.565 0.799 -30.416 1.00 41.09 96 GLN A O 1
#

pLDDT: mean 76.35, std 10.63, range [41.09, 92.25]

Foldseek 3Di:
DDPVVVVVVVVVVVVVVVVVLVVLVVVLVVVVVVLLVVLLVVQLVVQCVVCVVVVNNVCNDSVNSSVNSCVVSVVVCVPPPVNVVSVCVNVVVVPD

Sequence (96 aa):
MDKSTSKLAAAGDRAADAIERWKAGMVFLGMLVVTGFAAFIVAAIPVKILAVLIGAPYLGSEENIAVISVFTALPWLITNKDAGRALRTVLDYRQQ

Radius of gyration: 21.58 Å; chains: 1; bounding box: 47×21×64 Å